Protein AF-A0A9E1S6X6-F1 (afdb_monomer_lite)

Secondary structure (DSSP, 8-state):
-EEE-TTT--EEETTS-SS-HHHHTTT-TTS----------STT-STT-HHHHHHHHHHHHHHHHHHHHHHHH-

Sequence (74 aa):
MFKICPECDFEWHSKDGTQCPACSDRESNNEEEDITQYPGGAFGTGKNHSHFKNWYKAIGITALVLILYAFIIG

Structure (mmCIF, N/CA/C/O backbone):
data_AF-A0A9E1S6X6-F1
#
_entry.id   AF-A0A9E1S6X6-F1
#
loop_
_atom_site.group_PDB
_atom_site.id
_atom_site.type_symbol
_atom_site.label_atom_id
_atom_site.label_alt_id
_atom_site.label_comp_id
_atom_site.label_asym_id
_atom_site.label_entity_id
_atom_site.label_seq_id
_atom_site.pdbx_PDB_ins_code
_atom_site.Cartn_x
_atom_site.Cartn_y
_atom_site.Cartn_z
_atom_si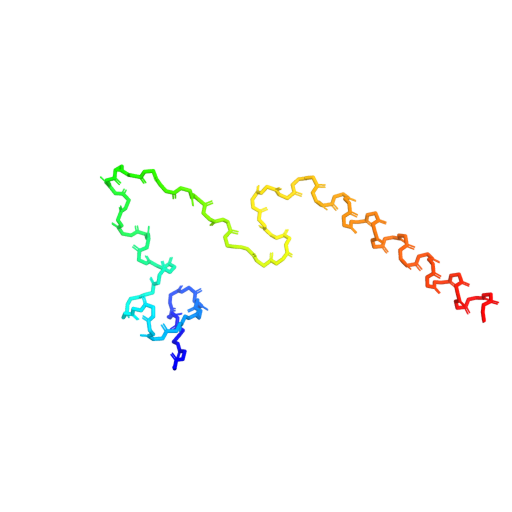te.occupancy
_atom_site.B_iso_or_equiv
_atom_site.auth_seq_id
_atom_site.auth_comp_id
_atom_site.auth_as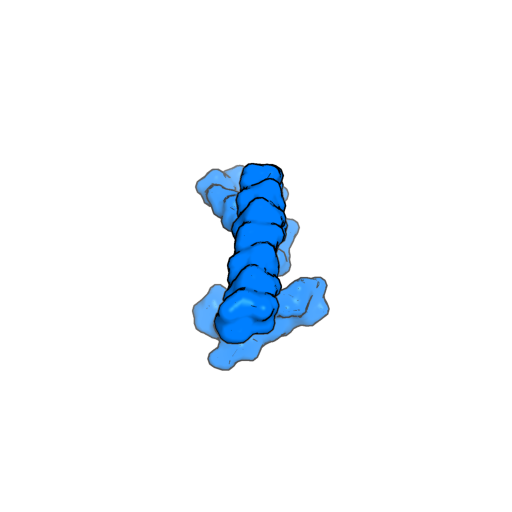ym_id
_atom_site.auth_atom_id
_atom_site.pdbx_PDB_model_num
ATOM 1 N N . MET A 1 1 ? -3.588 3.068 22.782 1.00 80.38 1 MET A N 1
ATOM 2 C CA . MET A 1 1 ? -3.285 1.634 22.955 1.00 80.38 1 MET A CA 1
ATOM 3 C C . MET A 1 1 ? -4.120 0.909 21.927 1.00 80.38 1 MET A C 1
ATOM 5 O O . MET A 1 1 ? -5.315 1.187 21.868 1.00 80.38 1 MET A O 1
ATOM 9 N N . PHE A 1 2 ? -3.493 0.083 21.102 1.00 82.56 2 PHE A N 1
ATOM 10 C CA . PHE A 1 2 ? -4.191 -0.731 20.113 1.00 82.56 2 PHE A CA 1
ATOM 11 C C . PHE A 1 2 ? -4.619 -2.057 20.750 1.00 82.56 2 PHE A C 1
ATOM 13 O O . PHE A 1 2 ? -3.988 -2.525 21.701 1.00 82.56 2 PHE A O 1
ATOM 20 N N . LYS A 1 3 ? -5.727 -2.609 20.269 1.00 85.31 3 LYS A N 1
ATOM 21 C CA . LYS A 1 3 ? -6.291 -3.905 20.651 1.00 85.31 3 LYS A CA 1
ATOM 22 C C . LYS A 1 3 ? -6.474 -4.732 19.386 1.00 85.31 3 LYS A C 1
ATOM 24 O O . LYS A 1 3 ? -6.755 -4.166 18.336 1.00 85.31 3 LYS A O 1
ATOM 29 N N . ILE A 1 4 ? -6.354 -6.048 19.515 1.00 84.75 4 ILE A N 1
ATOM 30 C CA . ILE A 1 4 ? -6.557 -7.003 18.422 1.00 84.75 4 ILE A CA 1
ATOM 31 C C . ILE A 1 4 ? -7.727 -7.916 18.793 1.00 84.75 4 ILE A C 1
ATOM 33 O O . ILE A 1 4 ? -7.815 -8.374 19.936 1.00 84.75 4 ILE A O 1
ATOM 37 N N . CYS A 1 5 ? -8.638 -8.157 17.846 1.00 84.31 5 CYS A N 1
ATOM 38 C CA . CYS A 1 5 ? -9.744 -9.094 18.039 1.00 84.31 5 CYS A CA 1
ATOM 39 C C . CYS A 1 5 ? -9.232 -10.538 18.022 1.00 84.31 5 CYS A C 1
ATOM 41 O O . CYS A 1 5 ? -8.622 -10.911 17.026 1.00 84.31 5 CYS A O 1
ATOM 43 N N . PRO A 1 6 ? -9.556 -11.391 19.008 1.00 83.00 6 PRO A N 1
ATOM 44 C CA . PRO A 1 6 ? -9.213 -12.813 18.929 1.00 83.00 6 PRO A CA 1
ATOM 45 C C . PRO A 1 6 ? -10.026 -13.586 17.873 1.00 83.00 6 PRO A C 1
ATOM 47 O O . PRO A 1 6 ? -9.642 -14.690 17.509 1.00 83.00 6 PRO A O 1
ATOM 50 N N . GLU A 1 7 ? -11.148 -13.031 17.399 1.00 79.75 7 GLU A N 1
ATOM 51 C CA . GLU A 1 7 ? -12.088 -13.721 16.500 1.00 79.75 7 GLU A CA 1
ATOM 52 C C . GLU A 1 7 ? -11.818 -13.437 15.010 1.00 79.75 7 GLU A C 1
ATOM 54 O O . GLU A 1 7 ? -12.067 -14.279 14.151 1.00 79.75 7 GLU A O 1
ATOM 59 N N . CYS A 1 8 ? -11.345 -12.229 14.682 1.00 82.31 8 CYS A N 1
ATOM 60 C CA . CYS A 1 8 ? -11.154 -11.782 13.294 1.00 82.31 8 CYS A CA 1
ATOM 61 C C . CYS A 1 8 ? -9.813 -11.085 13.028 1.00 82.31 8 CYS A C 1
ATOM 63 O O . CYS A 1 8 ? -9.639 -10.519 11.950 1.00 82.31 8 CYS A O 1
ATOM 65 N N . ASP A 1 9 ? -8.903 -11.073 14.009 1.00 85.38 9 ASP A N 1
ATOM 66 C CA . ASP A 1 9 ? -7.583 -10.425 13.945 1.00 85.38 9 ASP A CA 1
ATOM 67 C C . ASP A 1 9 ? -7.603 -8.927 13.578 1.00 85.38 9 ASP A C 1
ATOM 69 O O . ASP A 1 9 ? -6.585 -8.341 13.210 1.00 85.38 9 ASP A O 1
ATOM 73 N N . PHE A 1 10 ? -8.756 -8.261 13.706 1.00 85.31 10 PHE A N 1
ATOM 74 C CA . PHE A 1 10 ? -8.876 -6.832 13.432 1.00 85.31 10 PHE A CA 1
ATOM 75 C C . PHE A 1 10 ? -8.199 -6.000 14.528 1.00 85.31 10 PHE A C 1
ATOM 77 O O . PHE A 1 10 ? -8.505 -6.168 15.712 1.00 85.31 10 PHE A O 1
ATOM 84 N N . GLU A 1 11 ? -7.317 -5.080 14.133 1.00 89.12 11 GLU A N 1
ATOM 85 C CA . GLU A 1 11 ? -6.656 -4.126 15.027 1.00 89.12 11 GLU A CA 1
ATOM 86 C C . GLU A 1 11 ? -7.450 -2.811 15.101 1.00 89.12 11 GLU A C 1
ATOM 88 O O . GLU A 1 11 ? -7.746 -2.201 14.075 1.00 89.12 11 GLU A O 1
ATOM 93 N N . TRP A 1 12 ? -7.781 -2.347 16.311 1.00 86.25 12 TRP A N 1
ATOM 94 C CA . TRP A 1 12 ? -8.437 -1.049 16.528 1.00 86.25 12 TRP A CA 1
ATOM 95 C C . TRP A 1 12 ? -7.891 -0.312 17.749 1.00 86.25 12 TRP A C 1
ATOM 97 O O . TRP A 1 12 ? -7.201 -0.880 18.601 1.00 86.25 12 TRP A O 1
ATOM 107 N N . HIS A 1 13 ? -8.180 0.983 17.857 1.00 85.38 13 HIS A N 1
ATOM 108 C CA . HIS A 1 13 ? -7.685 1.793 18.957 1.00 85.38 13 HIS A CA 1
ATOM 109 C C . HIS A 1 13 ? -8.649 1.714 20.148 1.00 85.38 13 HIS A C 1
ATOM 111 O O . HIS A 1 13 ? -9.855 1.849 19.998 1.00 85.38 13 HIS A O 1
ATOM 117 N N . SER A 1 14 ? -8.152 1.608 21.386 1.00 80.56 14 SER A N 1
ATOM 118 C CA . SER A 1 14 ? -9.016 1.570 22.588 1.00 80.56 14 SER A CA 1
ATOM 119 C C . SER A 1 14 ? -9.936 2.791 22.763 1.00 80.56 14 SER A C 1
ATOM 121 O O . SER A 1 14 ? -10.795 2.771 23.639 1.00 80.56 14 SER A O 1
ATOM 123 N N . LYS A 1 15 ? -9.720 3.863 21.985 1.00 80.88 15 LYS A N 1
ATOM 124 C CA . LYS A 1 15 ? -10.595 5.044 21.937 1.00 80.88 15 LYS A CA 1
ATOM 125 C C . LYS A 1 15 ? -11.879 4.793 21.139 1.00 80.88 15 LYS A C 1
ATOM 127 O O . LYS A 1 15 ? -12.863 5.468 21.403 1.00 80.88 15 LYS A O 1
ATOM 132 N N . ASP A 1 16 ? -11.858 3.832 20.219 1.00 74.12 16 ASP A N 1
ATOM 133 C CA . ASP A 1 16 ? -12.963 3.528 19.304 1.00 74.12 16 ASP A CA 1
ATOM 134 C C . ASP A 1 16 ? -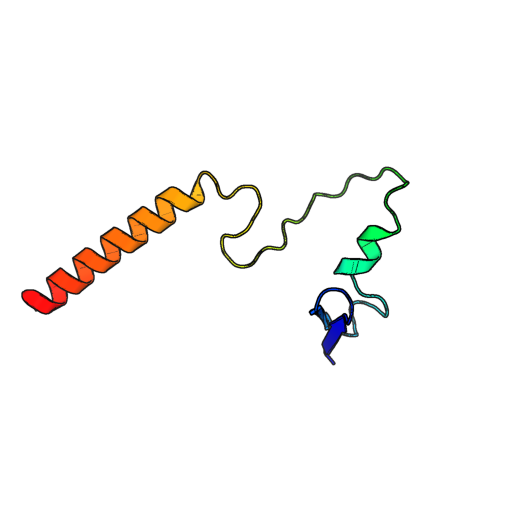14.051 2.681 19.986 1.00 74.12 16 ASP A C 1
ATOM 136 O O . ASP A 1 16 ? -15.164 2.572 19.487 1.00 74.12 16 ASP A O 1
ATOM 140 N N . GLY A 1 17 ? -13.748 2.103 21.153 1.00 75.31 17 GLY A N 1
ATOM 141 C CA . GLY A 1 17 ? -14.705 1.349 21.954 1.00 75.31 17 GLY A CA 1
ATOM 142 C C . GLY A 1 17 ? -14.090 0.164 22.691 1.00 75.31 17 GLY A C 1
ATOM 143 O O . GLY A 1 17 ? -12.905 -0.176 22.563 1.00 75.31 17 GLY A O 1
ATOM 144 N N . THR A 1 18 ? -14.915 -0.475 23.517 1.00 78.12 18 THR A N 1
ATOM 145 C CA . THR A 1 18 ? -14.553 -1.709 24.226 1.00 78.12 18 THR A CA 1
ATOM 146 C C . THR A 1 18 ? -14.760 -2.952 23.368 1.00 78.12 18 THR A C 1
ATOM 148 O O . THR A 1 18 ? -14.012 -3.912 23.546 1.00 78.12 18 THR A O 1
ATOM 151 N N . GLN A 1 19 ? -15.719 -2.921 22.442 1.00 78.81 19 GLN A N 1
ATOM 152 C CA . GLN A 1 19 ? -16.067 -4.027 21.553 1.00 78.81 19 GL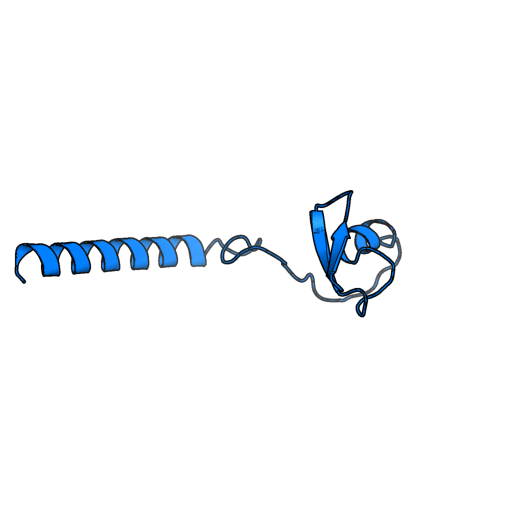N A CA 1
ATOM 153 C C . GLN A 1 19 ? -15.355 -3.916 20.203 1.00 78.81 19 GLN A C 1
ATOM 155 O O . GLN A 1 19 ? -14.987 -2.826 19.769 1.00 78.81 19 GLN A O 1
ATOM 160 N N . CYS A 1 20 ? -15.145 -5.067 19.561 1.00 82.31 20 CYS A N 1
ATOM 161 C CA . CYS A 1 20 ? -14.539 -5.128 18.239 1.00 82.31 20 CYS A CA 1
ATOM 162 C C . CYS A 1 20 ? -15.520 -4.578 17.198 1.00 82.31 20 CYS A C 1
ATOM 164 O O . CYS A 1 20 ? -16.559 -5.209 16.997 1.00 82.31 20 CYS A O 1
ATOM 166 N N . PRO A 1 21 ? -15.200 -3.484 16.487 1.00 78.75 21 PRO A N 1
ATOM 167 C CA . PRO A 1 21 ? -16.105 -2.924 15.486 1.00 78.75 21 PRO A CA 1
ATOM 168 C C . PRO A 1 21 ? -16.340 -3.895 14.319 1.00 78.75 21 PRO A C 1
ATOM 170 O O . PRO A 1 21 ? -17.446 -3.988 13.815 1.00 78.75 21 PRO A O 1
ATOM 173 N N . ALA A 1 22 ? -15.348 -4.713 13.955 1.00 79.94 22 ALA A N 1
ATOM 174 C CA . ALA A 1 22 ? -15.492 -5.693 12.877 1.00 79.94 22 ALA A CA 1
ATOM 175 C C . ALA A 1 22 ? -16.392 -6.896 13.235 1.00 79.94 22 ALA A C 1
ATOM 177 O O . ALA A 1 22 ? -16.947 -7.537 12.342 1.00 79.94 22 ALA A O 1
ATOM 178 N N . CYS A 1 23 ? -16.524 -7.232 14.525 1.00 75.62 23 CYS A N 1
ATOM 179 C CA . CYS A 1 23 ? -17.380 -8.334 14.984 1.00 75.62 23 CYS A CA 1
ATOM 180 C C . CYS A 1 23 ? -18.745 -7.858 15.484 1.00 75.62 23 CYS A C 1
ATOM 182 O O . CYS A 1 23 ? -19.712 -8.602 15.353 1.00 75.62 23 CYS A O 1
ATOM 184 N N . SER A 1 24 ? -18.826 -6.651 16.052 1.00 64.69 24 SER A N 1
ATOM 185 C CA . SER A 1 24 ? -20.060 -6.098 16.622 1.00 64.69 24 SER A CA 1
ATOM 186 C C . SER A 1 24 ? -21.156 -5.933 15.567 1.00 64.69 24 SER A C 1
ATOM 188 O O . SER A 1 24 ? -22.324 -6.169 15.861 1.00 64.69 24 SER A O 1
ATOM 190 N N . ASP A 1 25 ? -20.775 -5.657 14.318 1.00 60.34 25 ASP A N 1
ATOM 191 C CA . ASP A 1 25 ? -21.699 -5.562 13.182 1.00 60.34 25 ASP A CA 1
ATOM 192 C C . ASP A 1 25 ? -22.334 -6.911 12.788 1.00 60.34 25 ASP A C 1
ATOM 194 O O . ASP A 1 25 ? -23.199 -6.955 11.915 1.00 60.34 25 ASP A O 1
ATOM 198 N N . ARG A 1 26 ? -21.922 -8.045 13.385 1.00 53.25 26 ARG A N 1
ATOM 199 C CA . ARG A 1 26 ? -22.532 -9.360 13.106 1.00 53.25 26 ARG A CA 1
ATOM 200 C C . ARG A 1 26 ? -23.786 -9.629 13.932 1.00 53.25 26 ARG A C 1
ATOM 202 O O . ARG A 1 26 ? -24.597 -10.440 13.494 1.00 53.25 26 ARG A O 1
ATOM 209 N N . GLU A 1 27 ? -23.955 -8.982 15.086 1.00 47.34 27 GLU A N 1
ATOM 210 C CA . GLU A 1 27 ? -25.048 -9.295 16.021 1.00 47.34 27 GLU A CA 1
ATOM 211 C C . GLU A 1 27 ? -26.273 -8.372 15.863 1.00 47.34 27 GLU A C 1
ATOM 213 O O . GLU A 1 27 ? -27.378 -8.764 16.226 1.00 47.34 27 GLU A O 1
ATOM 218 N N . SER A 1 28 ? -26.132 -7.196 15.238 1.00 43.12 28 SER A N 1
ATOM 219 C CA . SER A 1 28 ? -27.210 -6.197 15.122 1.00 43.12 28 SER A CA 1
ATOM 220 C C . SER A 1 28 ? -27.956 -6.177 13.777 1.00 43.12 28 SER A C 1
ATOM 222 O O . SER A 1 28 ? -28.590 -5.180 13.451 1.00 43.12 28 SER A O 1
ATOM 224 N N . ASN A 1 29 ? -27.911 -7.241 12.969 1.00 41.16 29 ASN A N 1
ATOM 225 C CA . ASN A 1 29 ? -28.615 -7.282 11.673 1.00 41.16 29 ASN A CA 1
ATOM 226 C C . ASN A 1 29 ? -30.031 -7.875 11.785 1.00 41.16 29 ASN A C 1
ATOM 228 O O . ASN A 1 29 ? -30.361 -8.825 11.078 1.00 41.16 29 ASN A O 1
ATOM 232 N N . ASN A 1 30 ? -30.860 -7.332 12.677 1.00 45.25 30 ASN A N 1
ATOM 233 C CA . ASN A 1 30 ? -32.314 -7.545 12.645 1.00 45.25 30 ASN A CA 1
ATOM 234 C C . ASN A 1 30 ? -33.115 -6.239 12.663 1.00 45.25 30 ASN A C 1
ATOM 236 O O . ASN A 1 30 ? -34.330 -6.296 12.816 1.00 45.25 30 ASN A O 1
ATOM 240 N N . GLU A 1 31 ? -32.481 -5.081 12.483 1.00 38.16 31 GLU A N 1
ATOM 241 C CA . GLU A 1 31 ? -33.208 -3.822 12.347 1.00 38.16 31 GLU A CA 1
ATOM 242 C C . GLU A 1 31 ? -32.622 -3.029 11.180 1.00 38.16 31 GLU A C 1
ATOM 244 O O . GLU A 1 31 ? -31.415 -2.817 11.067 1.00 38.16 31 GLU A O 1
ATOM 249 N N . GLU A 1 32 ? -33.513 -2.711 10.246 1.00 47.34 32 GLU A N 1
ATOM 250 C CA . GLU A 1 32 ? -33.293 -1.869 9.084 1.00 47.34 32 GLU A CA 1
ATOM 251 C C . GLU A 1 32 ? -32.685 -0.533 9.515 1.00 47.34 32 GLU A C 1
ATOM 253 O O . GLU A 1 32 ? -33.365 0.246 10.169 1.00 47.34 32 GLU A O 1
ATOM 258 N N . GLU A 1 33 ? -31.457 -0.216 9.098 1.00 36.50 33 GLU A N 1
ATOM 259 C CA . GLU A 1 33 ? -31.106 1.178 8.832 1.00 36.50 33 GLU A CA 1
ATOM 260 C C . GLU A 1 33 ? -29.927 1.324 7.861 1.00 36.50 33 GLU A C 1
ATOM 262 O O . GLU A 1 33 ? -28.872 0.695 7.942 1.00 36.50 33 GLU A O 1
ATOM 267 N N . ASP A 1 34 ? -30.201 2.169 6.880 1.00 43.44 34 ASP A N 1
ATOM 268 C CA . ASP A 1 34 ? -29.405 2.595 5.747 1.00 43.44 34 ASP A CA 1
ATOM 269 C C . ASP A 1 34 ? -28.130 3.333 6.184 1.00 43.44 34 ASP A C 1
ATOM 271 O O . ASP A 1 34 ? -28.154 4.538 6.410 1.00 43.44 34 ASP A O 1
ATOM 275 N N . ILE A 1 35 ? -26.995 2.634 6.275 1.00 41.28 35 ILE A N 1
ATOM 276 C CA . ILE A 1 35 ? -25.669 3.267 6.220 1.00 41.28 35 ILE A CA 1
ATOM 277 C C . ILE A 1 35 ? -24.684 2.418 5.414 1.00 41.28 35 ILE A C 1
ATOM 279 O O . ILE A 1 35 ? -24.025 1.505 5.901 1.00 41.28 35 ILE A O 1
ATOM 283 N N . THR A 1 36 ? -24.584 2.760 4.129 1.00 43.19 36 THR A N 1
ATOM 284 C CA . THR A 1 36 ? -23.378 2.680 3.288 1.00 43.19 36 THR A CA 1
ATOM 285 C C . THR A 1 36 ? -22.325 1.657 3.716 1.00 43.19 36 THR A C 1
ATOM 287 O O . THR A 1 36 ? -21.318 1.974 4.345 1.00 43.19 36 THR A O 1
ATOM 290 N N . GLN A 1 37 ? -22.546 0.430 3.263 1.00 42.56 37 GLN A N 1
ATOM 291 C CA . GLN A 1 37 ? -21.570 -0.628 3.053 1.00 42.56 37 GLN A CA 1
ATOM 292 C C . GLN A 1 37 ? -20.138 -0.105 2.795 1.00 42.56 37 GLN A C 1
ATOM 294 O O . GLN A 1 37 ? -19.772 0.150 1.646 1.00 42.56 37 GLN A O 1
ATOM 299 N N . TYR A 1 38 ? -19.305 0.007 3.833 1.00 49.12 38 TYR A N 1
ATOM 300 C CA . TYR A 1 38 ? -17.900 0.386 3.678 1.00 49.12 38 TYR A CA 1
ATOM 301 C C . TYR A 1 38 ? -17.096 -0.859 3.269 1.00 49.12 38 TYR A C 1
ATOM 303 O O . TYR A 1 38 ? -17.004 -1.816 4.042 1.00 49.12 38 TYR A O 1
ATOM 311 N N . PRO A 1 39 ? -16.530 -0.937 2.049 1.00 51.97 39 PRO A N 1
ATOM 312 C CA . PRO A 1 39 ? -15.715 -2.074 1.657 1.00 51.97 39 PRO A CA 1
ATOM 313 C C . PRO A 1 39 ? -14.308 -1.883 2.233 1.00 51.97 39 PRO A C 1
ATOM 315 O O . PRO A 1 39 ? -13.398 -1.440 1.537 1.00 51.97 39 PRO A O 1
ATOM 318 N N . GLY A 1 40 ? -14.128 -2.201 3.515 1.00 50.72 40 GLY A N 1
ATOM 319 C CA . GLY A 1 40 ? -12.803 -2.345 4.114 1.00 50.72 40 GLY A CA 1
ATOM 320 C C . GLY A 1 40 ? -12.072 -3.520 3.466 1.00 50.72 40 GLY A C 1
ATOM 321 O O . GLY A 1 40 ? -12.340 -4.675 3.780 1.00 50.72 40 GLY A O 1
ATOM 322 N N . GLY A 1 41 ? -11.180 -3.229 2.523 1.00 59.09 41 GLY A N 1
ATOM 323 C CA . GLY A 1 41 ? -10.279 -4.195 1.904 1.00 59.09 41 GLY A CA 1
ATOM 324 C C . GLY A 1 41 ? -8.882 -3.595 1.790 1.00 59.09 41 GLY A C 1
ATOM 325 O O . GLY A 1 41 ? -8.744 -2.390 1.576 1.00 59.09 41 GLY A O 1
ATOM 326 N N . ALA A 1 42 ? -7.843 -4.423 1.932 1.00 66.31 42 ALA A N 1
ATOM 327 C CA . ALA A 1 42 ? -6.476 -4.041 1.579 1.00 66.31 42 ALA A CA 1
ATOM 328 C C . ALA A 1 42 ? -6.444 -3.481 0.145 1.00 66.31 42 ALA A C 1
ATOM 330 O O . ALA A 1 42 ? -7.257 -3.890 -0.685 1.00 66.31 42 ALA A O 1
ATOM 331 N N . PHE A 1 43 ? -5.543 -2.533 -0.149 1.00 59.50 43 PHE A N 1
ATOM 332 C CA . PHE A 1 43 ? -5.502 -1.822 -1.434 1.00 59.50 43 PHE A CA 1
ATOM 333 C C . PHE A 1 43 ? -5.733 -2.770 -2.626 1.00 59.50 43 PHE A C 1
ATOM 335 O O . PHE A 1 43 ? -4.891 -3.603 -2.947 1.00 59.50 43 PHE A O 1
ATOM 342 N N . GLY A 1 44 ? -6.904 -2.661 -3.265 1.00 53.03 44 GLY A N 1
ATOM 343 C CA . GLY A 1 44 ? -7.282 -3.488 -4.415 1.00 53.03 44 GLY A CA 1
ATOM 344 C C . GLY A 1 44 ? -8.158 -4.723 -4.145 1.00 53.03 44 GLY A C 1
ATOM 345 O O . GLY A 1 44 ? -8.493 -5.409 -5.101 1.00 53.03 44 GLY A O 1
ATOM 346 N N . THR A 1 45 ? -8.598 -5.008 -2.915 1.00 60.88 45 THR A N 1
ATOM 347 C CA . THR A 1 45 ? -9.450 -6.187 -2.617 1.00 60.88 45 THR A CA 1
ATOM 348 C C . THR A 1 45 ? -10.937 -5.871 -2.426 1.00 60.88 45 THR A C 1
ATOM 350 O O . THR A 1 45 ? -11.730 -6.753 -2.101 1.00 60.88 45 THR A O 1
ATOM 353 N N . GLY A 1 46 ? -11.352 -4.623 -2.660 1.00 58.66 46 GLY A N 1
ATOM 354 C CA . GLY A 1 46 ? -12.755 -4.222 -2.572 1.00 58.66 46 GLY A CA 1
ATOM 355 C C . GLY A 1 46 ? -13.646 -4.964 -3.577 1.00 58.66 46 GLY A C 1
ATOM 356 O O . GLY A 1 46 ? -13.289 -5.140 -4.739 1.00 58.66 46 GLY A O 1
ATOM 357 N N . LYS A 1 47 ? -14.855 -5.335 -3.143 1.00 55.22 47 LYS A N 1
ATOM 358 C CA . LYS A 1 47 ? -15.892 -6.069 -3.904 1.00 55.22 47 LYS A CA 1
ATOM 359 C C . LYS A 1 47 ? -16.297 -5.477 -5.269 1.00 55.22 47 LYS A C 1
ATOM 361 O O . LYS A 1 47 ? -16.973 -6.150 -6.036 1.00 55.22 47 LYS A O 1
ATOM 366 N N . ASN A 1 48 ? -15.831 -4.273 -5.613 1.00 56.25 48 ASN A N 1
ATOM 367 C CA . ASN A 1 48 ? -16.040 -3.626 -6.911 1.00 56.25 48 ASN A CA 1
ATOM 368 C C . ASN A 1 48 ? -14.726 -3.407 -7.703 1.00 56.25 48 ASN A C 1
ATOM 370 O O . ASN A 1 48 ? -14.509 -2.357 -8.304 1.00 56.25 48 ASN A O 1
ATOM 374 N N . HIS A 1 49 ? -13.804 -4.377 -7.686 1.00 54.94 49 HIS A N 1
ATOM 375 C CA . HIS A 1 49 ? -12.486 -4.265 -8.337 1.00 54.94 49 HIS A CA 1
ATOM 376 C C . HIS A 1 49 ? -12.468 -4.660 -9.832 1.00 54.94 49 HIS A C 1
ATOM 378 O O . HIS A 1 49 ? -11.415 -4.631 -10.470 1.00 54.94 49 HIS A O 1
ATOM 384 N N . SER A 1 50 ? -13.612 -5.011 -10.432 1.00 57.66 50 SER A N 1
ATOM 385 C CA . SER A 1 50 ? -13.676 -5.503 -11.823 1.00 57.66 50 SER A CA 1
ATOM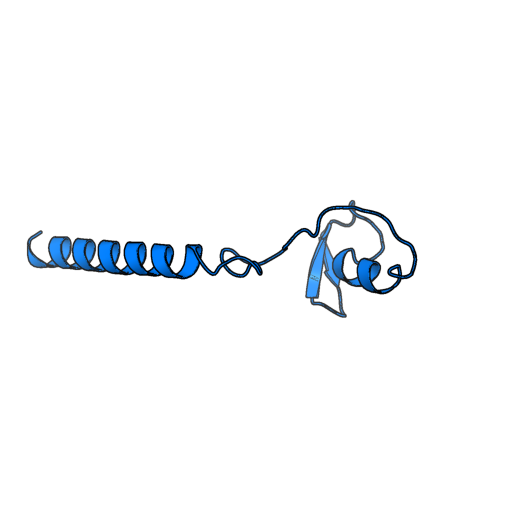 386 C C . SER A 1 50 ? -12.994 -4.561 -12.834 1.00 57.66 50 SER A C 1
ATOM 388 O O . SER A 1 50 ? -12.242 -5.009 -13.701 1.00 57.66 50 SER A O 1
ATOM 390 N N . HIS A 1 51 ? -13.148 -3.244 -12.657 1.00 56.84 51 HIS A N 1
ATOM 391 C CA . HIS A 1 51 ? -12.517 -2.242 -13.524 1.00 56.84 51 HIS A CA 1
ATOM 392 C C . HIS A 1 51 ? -11.053 -1.931 -13.165 1.00 56.84 51 HIS A C 1
ATOM 394 O O . HIS A 1 51 ? -10.259 -1.614 -14.050 1.00 56.84 51 HIS A O 1
ATOM 400 N N . PHE A 1 52 ? -10.657 -2.071 -11.897 1.00 59.34 52 PHE A N 1
ATOM 401 C CA . PHE A 1 52 ? -9.298 -1.756 -11.439 1.00 59.34 52 PHE A CA 1
ATOM 402 C C . PHE A 1 52 ? -8.281 -2.863 -11.751 1.00 59.34 52 PHE A C 1
ATOM 404 O O . PHE A 1 52 ? -7.108 -2.563 -11.981 1.00 59.34 52 PHE A O 1
ATOM 411 N N . LYS A 1 53 ? -8.725 -4.124 -11.854 1.00 60.81 53 LYS A N 1
ATOM 412 C CA . LYS A 1 53 ? -7.851 -5.279 -12.132 1.00 60.81 53 LYS A CA 1
ATOM 413 C C . LYS A 1 53 ? -7.082 -5.128 -13.443 1.00 60.81 53 LYS A C 1
ATOM 415 O O . LYS A 1 53 ?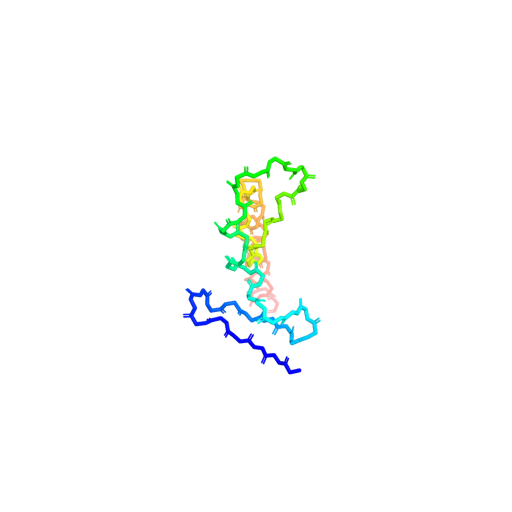 -5.894 -5.439 -13.525 1.00 60.81 53 LYS A O 1
ATOM 420 N N . ASN A 1 54 ? -7.772 -4.647 -14.474 1.00 67.69 54 ASN A N 1
ATOM 421 C CA . ASN A 1 54 ? -7.210 -4.547 -15.817 1.00 67.69 54 ASN A CA 1
ATOM 422 C C . ASN A 1 54 ? -6.257 -3.354 -15.945 1.00 67.69 54 ASN A C 1
ATOM 424 O O . ASN A 1 54 ? -5.205 -3.481 -16.569 1.00 67.69 54 ASN A O 1
ATOM 428 N N . TRP A 1 55 ? -6.572 -2.225 -15.307 1.00 74.56 55 TRP A N 1
ATOM 429 C CA . TRP A 1 55 ? -5.692 -1.055 -15.289 1.00 74.56 55 TRP A CA 1
ATOM 430 C C . TRP A 1 55 ? -4.427 -1.279 -14.474 1.00 74.56 55 TRP A C 1
ATOM 432 O O . TRP A 1 55 ? -3.344 -0.947 -14.946 1.00 74.56 55 TRP A O 1
ATOM 442 N N . TYR A 1 56 ? -4.532 -1.911 -13.305 1.00 78.56 56 TYR A N 1
ATOM 443 C CA . TYR A 1 56 ? -3.353 -2.225 -12.502 1.00 78.56 56 TYR A CA 1
ATOM 444 C C . TYR A 1 56 ? -2.387 -3.146 -13.259 1.00 78.56 56 TYR A C 1
ATOM 446 O O . TYR A 1 56 ? -1.179 -2.909 -13.291 1.00 78.56 56 TYR A O 1
ATOM 454 N N . LYS A 1 57 ? -2.928 -4.147 -13.965 1.00 77.88 57 LYS A N 1
ATOM 455 C CA . LYS A 1 57 ? -2.138 -5.032 -14.826 1.00 77.88 57 LYS A CA 1
ATOM 456 C C . LYS A 1 57 ? -1.460 -4.269 -15.972 1.00 77.88 57 LYS A C 1
ATOM 458 O O . LYS A 1 57 ? -0.286 -4.510 -16.241 1.00 77.88 57 LYS A O 1
ATOM 463 N N . ALA A 1 58 ? -2.167 -3.348 -16.627 1.00 85.38 58 ALA A N 1
ATOM 464 C CA . ALA A 1 58 ? -1.612 -2.548 -17.720 1.00 85.38 58 ALA A CA 1
ATOM 465 C C . ALA A 1 58 ? -0.486 -1.613 -17.246 1.00 85.38 58 ALA A C 1
ATOM 467 O O . ALA A 1 58 ? 0.569 -1.549 -17.881 1.00 85.38 58 ALA A O 1
ATOM 468 N N . ILE A 1 59 ? -0.674 -0.943 -16.105 1.00 90.06 59 ILE A N 1
ATOM 469 C CA . ILE A 1 59 ? 0.343 -0.073 -15.498 1.00 90.06 59 ILE A CA 1
ATOM 470 C C . ILE A 1 59 ? 1.580 -0.893 -15.115 1.00 90.06 59 ILE A C 1
ATOM 472 O O . ILE A 1 59 ? 2.695 -0.497 -15.446 1.00 90.06 59 ILE A O 1
ATOM 476 N N . GLY A 1 60 ? 1.394 -2.065 -14.498 1.00 91.38 60 GLY A N 1
ATOM 477 C CA . GLY A 1 60 ? 2.498 -2.949 -14.117 1.00 91.38 60 GLY A CA 1
ATOM 478 C C . GLY A 1 60 ? 3.332 -3.430 -15.308 1.00 91.38 60 GLY A C 1
ATOM 479 O O . GLY A 1 60 ? 4.559 -3.367 -15.263 1.00 91.38 60 GLY A O 1
ATOM 480 N N . ILE A 1 61 ? 2.684 -3.852 -16.401 1.00 93.75 61 ILE A N 1
ATOM 481 C CA . ILE A 1 61 ? 3.388 -4.273 -17.625 1.00 93.75 61 ILE A CA 1
ATOM 482 C C . ILE A 1 61 ? 4.150 -3.094 -18.240 1.00 93.75 61 ILE A C 1
ATOM 484 O O . ILE A 1 61 ? 5.313 -3.240 -18.608 1.00 93.75 61 ILE A O 1
ATOM 488 N N . THR A 1 62 ? 3.523 -1.918 -18.314 1.00 94.12 62 THR A N 1
ATOM 489 C CA . THR A 1 62 ? 4.145 -0.718 -18.895 1.00 94.12 62 THR A CA 1
ATOM 490 C C . THR A 1 62 ? 5.385 -0.298 -18.105 1.00 94.12 62 THR A C 1
ATOM 492 O O . THR A 1 62 ? 6.439 -0.061 -18.691 1.00 94.12 62 THR A O 1
ATOM 495 N N . ALA A 1 63 ? 5.288 -0.267 -16.773 1.00 95.00 63 ALA A N 1
ATOM 496 C CA . ALA A 1 63 ? 6.413 0.051 -15.901 1.00 95.00 63 ALA A CA 1
ATOM 497 C C . ALA A 1 63 ? 7.569 -0.946 -16.073 1.00 95.00 63 ALA A C 1
ATOM 499 O O . ALA A 1 63 ? 8.721 -0.536 -16.192 1.00 95.00 63 ALA A O 1
ATOM 500 N N . LEU A 1 64 ? 7.268 -2.246 -16.154 1.00 94.12 64 LEU A N 1
ATOM 501 C CA . LEU A 1 64 ? 8.278 -3.287 -16.348 1.00 94.12 64 LEU A CA 1
ATOM 502 C C . LEU A 1 64 ? 9.023 -3.128 -17.681 1.00 94.12 64 LEU A C 1
ATOM 504 O O . LEU A 1 64 ? 10.248 -3.220 -17.709 1.00 94.12 64 LEU A O 1
ATOM 508 N N . VAL A 1 65 ? 8.308 -2.838 -18.771 1.00 95.81 65 VAL A N 1
ATOM 509 C CA . VAL A 1 65 ? 8.925 -2.589 -20.086 1.00 95.81 65 VAL A CA 1
ATOM 510 C C . VAL A 1 65 ? 9.843 -1.366 -20.045 1.00 95.81 65 VAL A C 1
ATOM 512 O O . VAL A 1 65 ? 10.959 -1.432 -20.555 1.00 95.81 65 VAL A O 1
ATOM 515 N N . LEU A 1 66 ? 9.412 -0.270 -19.410 1.00 94.69 66 LEU A N 1
ATOM 516 C CA . LEU A 1 66 ? 10.223 0.945 -19.286 1.00 94.69 66 LEU A CA 1
ATOM 517 C C . LEU A 1 66 ? 11.494 0.720 -18.461 1.00 94.69 66 LEU A C 1
ATOM 519 O O . LEU A 1 66 ? 12.556 1.208 -18.841 1.00 94.69 66 LEU A O 1
ATOM 523 N N . ILE A 1 67 ? 11.405 -0.042 -17.368 1.00 95.44 67 ILE A N 1
ATOM 524 C CA . ILE A 1 67 ? 12.569 -0.397 -16.545 1.00 95.44 67 ILE A CA 1
ATOM 525 C C . ILE A 1 67 ? 13.562 -1.225 -17.362 1.00 95.44 67 ILE A C 1
ATOM 527 O O . ILE A 1 67 ? 14.747 -0.906 -17.379 1.00 95.44 67 ILE A O 1
ATOM 531 N N . LEU A 1 68 ? 13.095 -2.257 -18.069 1.00 94.62 68 LEU A N 1
ATOM 532 C CA . LEU A 1 68 ? 13.968 -3.081 -18.910 1.00 94.62 68 LEU A CA 1
ATOM 533 C C . LEU A 1 68 ? 14.623 -2.262 -20.025 1.00 94.62 68 LEU A C 1
ATOM 535 O O . LEU A 1 68 ? 15.816 -2.410 -20.266 1.00 94.62 68 LEU A O 1
ATOM 539 N N . TYR A 1 69 ? 13.870 -1.371 -20.674 1.00 95.12 69 TYR A N 1
ATOM 540 C CA . TYR A 1 69 ? 14.411 -0.463 -21.683 1.00 95.12 69 TYR A CA 1
ATOM 541 C C . TYR A 1 69 ? 15.525 0.419 -21.107 1.00 95.12 69 TYR A C 1
ATOM 543 O O . TYR A 1 69 ? 16.610 0.493 -21.682 1.00 95.12 69 TYR A O 1
ATOM 551 N N . ALA A 1 70 ? 15.281 1.036 -19.948 1.00 94.62 70 ALA A N 1
ATOM 552 C CA . ALA A 1 70 ? 16.268 1.866 -19.268 1.00 94.62 70 ALA A CA 1
ATOM 553 C C . ALA A 1 70 ? 17.519 1.075 -18.854 1.00 94.62 70 ALA A C 1
ATOM 555 O O . ALA A 1 70 ? 18.606 1.623 -18.905 1.00 94.62 70 ALA A O 1
ATOM 556 N N . PHE A 1 71 ? 17.388 -0.202 -18.486 1.00 92.75 71 PHE A N 1
ATOM 557 C CA . PHE A 1 71 ? 18.525 -1.055 -18.113 1.00 92.75 71 PHE A CA 1
ATOM 558 C C . PHE A 1 71 ? 19.346 -1.581 -19.298 1.00 92.75 71 PHE A C 1
ATOM 560 O O . PHE A 1 71 ? 20.505 -1.935 -19.116 1.00 92.75 71 PHE A O 1
ATOM 567 N N . ILE A 1 72 ? 18.738 -1.725 -20.478 1.00 89.12 72 ILE A N 1
ATOM 568 C CA . ILE A 1 72 ? 19.413 -2.280 -21.663 1.00 89.12 72 ILE A CA 1
ATOM 569 C C . ILE A 1 72 ? 20.085 -1.176 -22.485 1.00 89.12 72 ILE A C 1
ATOM 571 O O . ILE A 1 72 ? 21.136 -1.409 -23.077 1.00 89.12 72 ILE A O 1
ATOM 575 N N . ILE A 1 73 ? 19.450 -0.005 -22.576 1.00 81.12 73 ILE A N 1
ATOM 576 C CA . ILE A 1 73 ? 19.919 1.119 -23.400 1.00 81.12 73 ILE A CA 1
ATOM 577 C C . ILE A 1 73 ? 20.592 2.214 -22.562 1.00 81.12 73 ILE A C 1
ATOM 579 O O . ILE A 1 73 ? 21.393 2.971 -23.112 1.00 81.12 73 ILE A O 1
ATOM 583 N N . GLY A 1 74 ? 20.255 2.320 -21.274 1.00 57.19 74 GLY A N 1
ATOM 584 C CA . GLY A 1 74 ? 20.875 3.255 -20.331 1.00 57.19 74 GLY A CA 1
ATOM 585 C C . GLY A 1 74 ? 22.150 2.726 -19.695 1.00 57.19 74 GLY A C 1
ATOM 586 O O . GLY A 1 74 ? 22.346 1.491 -19.665 1.00 57.19 74 GLY A O 1
#

Radius of gyration: 20.5 Å; chains: 1; bounding box: 54×19×48 Å

pLDDT: mean 71.2, std 17.88, range [36.5, 95.81]

Foldseek 3Di:
DWDADPVPRDIDDVVVDPDDPVCVVVPPPPDDDDDDDDQPDDVQPGPPNPPVVVVVVVVVVVVVVVVVVVVVVD